Protein AF-A0A651GHN6-F1 (afdb_monomer)

pLDDT: mean 83.19, std 14.17, range [41.66, 94.94]

Solvent-accessible surface area (backbone atoms only — not comparable to full-atom values): 6951 Å² total; per-residue (Å²): 138,81,74,71,98,51,62,70,62,52,53,51,51,50,50,53,45,46,50,51,52,51,54,48,49,46,25,41,72,77,63,72,50,63,88,66,54,72,70,57,50,52,50,53,50,49,56,40,51,54,50,35,57,75,70,66,56,54,78,91,78,47,88,70,83,77,82,77,71,78,68,65,84,65,84,79,88,74,83,69,96,58,85,87,76,79,80,86,86,71,91,54,72,64,52,52,51,52,50,54,54,51,53,66,71,77,106

Secondary structure (DSSP, 8-state):
----TTHHHHHHHHHHHHHHHHHHHHHHHTTS--SS-HHHHHHHHHHHHHHHHHTT--GGGS----TT----S-PPPPPPSS--PPPPP--SHHHHHHHHHHHHHH-

Foldseek 3Di:
DDDPPPPVVLVVVLVVLLVVLVVQLCCVPVVVHHPDDPVVSVVSVVVNVVSCVVNVPDPVRHRDRPPPPPPVVDDDDDDDPDDDDDDDDDDDPVSVVVVVVVVVVVD

Radius of gyration: 28.9 Å; Cα contacts (8 Å, |Δi|>4): 34; chains: 1; bounding box: 68×27×74 Å

Sequence (107 aa):
MDSPPGEGDTLANLHDLAEQLRQHDQRYYSQAQPSISDAEYDALRRSYDELADSLGIALEERYTSSVGDDHVEGFTTVAHVVPMLSLEKVYDQEDIQRFADALRRAL

Mean predicted aligned error: 14.39 Å

Structure (mmCIF, N/CA/C/O backbone):
data_AF-A0A651GHN6-F1
#
_entry.id   AF-A0A651GHN6-F1
#
loop_
_atom_site.group_PDB
_atom_site.id
_atom_site.type_symbol
_atom_site.label_atom_id
_atom_site.label_alt_id
_atom_site.label_comp_id
_atom_site.label_asym_id
_atom_site.label_entity_id
_atom_site.label_seq_id
_atom_site.pdbx_PDB_ins_code
_atom_site.Cartn_x
_atom_site.Cartn_y
_atom_site.Cartn_z
_atom_site.occupancy
_atom_site.B_iso_or_equiv
_atom_site.auth_seq_id
_atom_site.auth_comp_id
_atom_site.auth_asym_id
_atom_site.auth_atom_id
_atom_site.pdbx_PDB_model_num
ATOM 1 N N . MET A 1 1 ? -20.421 -13.244 35.814 1.00 41.75 1 MET A N 1
ATOM 2 C CA . MET A 1 1 ? -19.480 -12.818 34.765 1.00 41.75 1 MET A CA 1
ATOM 3 C C . MET A 1 1 ? -20.349 -12.411 33.598 1.00 41.75 1 MET A C 1
ATOM 5 O O . MET A 1 1 ? -20.646 -13.243 32.757 1.00 41.75 1 MET A O 1
ATOM 9 N N . ASP A 1 2 ? -20.902 -11.206 33.682 1.00 41.66 2 ASP A N 1
ATOM 10 C CA . ASP A 1 2 ? -21.751 -10.632 32.641 1.00 41.66 2 ASP A CA 1
ATOM 11 C C . ASP A 1 2 ? -20.826 -9.677 31.886 1.00 41.66 2 ASP A C 1
ATOM 13 O O . ASP A 1 2 ? -20.444 -8.635 32.423 1.00 41.66 2 ASP A O 1
ATOM 17 N N . SER A 1 3 ? -20.295 -10.128 30.749 1.00 45.22 3 SER A N 1
ATOM 18 C CA . SER A 1 3 ? -19.476 -9.280 29.880 1.00 45.22 3 SER A CA 1
ATOM 19 C C . SER A 1 3 ? -20.360 -8.154 29.337 1.00 45.22 3 SER A C 1
ATOM 21 O O . SER A 1 3 ? -21.528 -8.408 29.034 1.00 45.22 3 SER A O 1
ATOM 23 N N . PRO A 1 4 ? -19.860 -6.910 29.232 1.00 49.09 4 PRO A N 1
ATOM 24 C CA . PRO A 1 4 ? -20.680 -5.792 28.787 1.00 49.09 4 PRO A CA 1
ATOM 25 C C . PRO A 1 4 ? -21.253 -6.078 27.384 1.00 49.09 4 PRO A C 1
ATOM 27 O O . PRO A 1 4 ? -20.529 -6.588 26.526 1.00 49.09 4 PRO A O 1
ATOM 30 N N . PRO A 1 5 ? -22.531 -5.743 27.120 1.00 46.41 5 PRO A N 1
ATOM 31 C CA . PRO A 1 5 ? -23.253 -6.094 25.890 1.00 46.41 5 PRO A CA 1
ATOM 32 C C . PRO A 1 5 ? -22.802 -5.309 24.637 1.00 46.41 5 PRO A C 1
ATOM 34 O O . PRO A 1 5 ? -23.623 -4.971 23.796 1.00 46.41 5 PRO A O 1
ATOM 37 N N . GLY A 1 6 ? -21.511 -4.996 24.499 1.00 55.53 6 GLY A N 1
ATOM 38 C CA . GLY A 1 6 ? -20.974 -4.209 23.382 1.00 55.53 6 GLY A CA 1
ATOM 39 C C . GLY A 1 6 ? -19.671 -4.730 22.776 1.00 55.53 6 GLY A C 1
ATOM 40 O O . GLY A 1 6 ? -19.398 -4.440 21.618 1.00 55.53 6 GLY A O 1
ATOM 41 N N . GLU A 1 7 ? -18.869 -5.528 23.486 1.00 54.81 7 GLU A N 1
ATOM 42 C CA . GLU A 1 7 ? -17.553 -5.958 22.971 1.00 54.81 7 GLU A CA 1
ATOM 43 C C . GLU A 1 7 ? -17.666 -6.909 21.766 1.00 54.81 7 GLU A C 1
ATOM 45 O O . GLU A 1 7 ? -16.900 -6.788 20.811 1.00 54.81 7 GLU A O 1
ATOM 50 N N . GLY A 1 8 ? -18.661 -7.807 21.767 1.00 60.34 8 GLY A N 1
ATOM 51 C CA . GLY A 1 8 ? -18.890 -8.762 20.675 1.00 60.34 8 GLY A CA 1
ATOM 52 C C . GLY A 1 8 ? -19.314 -8.103 19.358 1.00 60.34 8 GLY A C 1
ATOM 53 O O . GLY A 1 8 ? -18.783 -8.452 18.305 1.00 60.34 8 GLY A O 1
ATOM 54 N N . ASP A 1 9 ? -20.199 -7.106 19.422 1.00 71.19 9 ASP A N 1
ATOM 55 C CA . ASP A 1 9 ? -20.631 -6.339 18.244 1.00 71.19 9 ASP A CA 1
ATOM 56 C C . ASP A 1 9 ? -19.503 -5.450 17.709 1.00 71.19 9 ASP A C 1
ATOM 58 O O . ASP A 1 9 ? -19.357 -5.267 16.503 1.00 71.19 9 ASP A O 1
ATOM 62 N N . THR A 1 10 ? -18.659 -4.922 18.596 1.00 83.06 10 THR A N 1
ATOM 63 C CA . THR A 1 10 ? -17.560 -4.032 18.200 1.00 83.06 10 THR A CA 1
ATOM 64 C C . THR A 1 10 ? -16.442 -4.802 17.489 1.00 83.06 10 THR A C 1
ATOM 66 O O . THR A 1 10 ? -15.901 -4.323 16.493 1.00 83.06 10 THR A O 1
ATOM 69 N N . LEU A 1 11 ? -16.141 -6.027 17.936 1.00 84.69 11 LEU A N 1
ATOM 70 C CA . LEU A 1 11 ? -15.205 -6.924 17.249 1.00 84.69 11 LEU A CA 1
ATOM 71 C C . LEU A 1 11 ? -15.753 -7.422 15.904 1.00 84.69 11 LEU A C 1
ATOM 73 O O . LEU A 1 11 ? -14.999 -7.488 14.933 1.00 84.69 11 LEU A O 1
ATOM 77 N N . ALA A 1 12 ? -17.052 -7.729 15.824 1.00 86.81 12 ALA A N 1
ATOM 78 C CA . ALA A 1 12 ? -17.702 -8.079 14.561 1.00 86.81 12 ALA A CA 1
ATOM 79 C C . ALA A 1 12 ? -17.624 -6.918 13.553 1.00 86.81 12 ALA A C 1
ATOM 81 O O . ALA A 1 12 ? -17.207 -7.116 12.415 1.00 86.81 12 ALA A O 1
ATOM 82 N N . ASN A 1 13 ? -1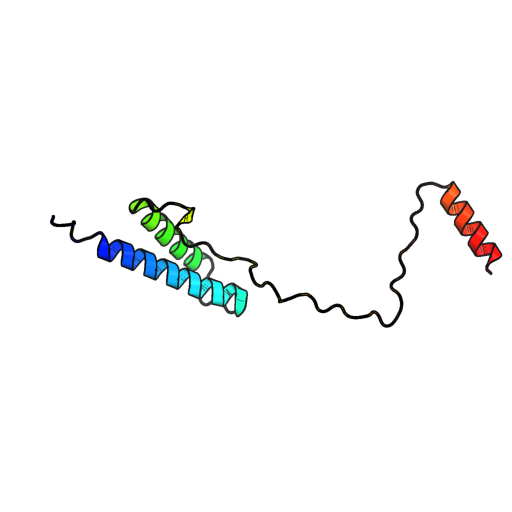7.896 -5.689 14.000 1.00 90.19 13 ASN A N 1
ATOM 83 C CA . ASN A 1 13 ? -17.760 -4.491 13.167 1.00 90.19 13 ASN A CA 1
ATOM 84 C C . ASN A 1 13 ? -16.316 -4.266 12.690 1.00 90.19 13 ASN A C 1
ATOM 86 O O . ASN A 1 13 ? -16.094 -3.887 11.541 1.00 90.19 13 ASN A O 1
AT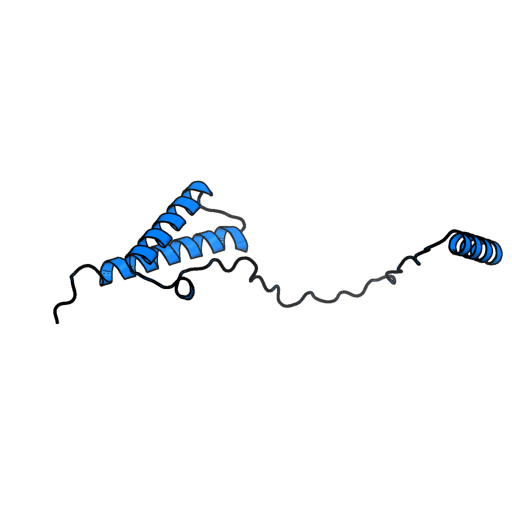OM 90 N N . LEU A 1 14 ? -15.320 -4.513 13.548 1.00 92.62 14 LEU A N 1
ATOM 91 C CA . LEU A 1 14 ? -13.911 -4.416 13.164 1.00 92.62 14 LEU A CA 1
ATOM 92 C C . LEU A 1 14 ? -13.556 -5.429 12.065 1.00 92.62 14 LEU A C 1
ATOM 94 O O . LEU A 1 14 ? -12.836 -5.095 11.122 1.00 92.62 14 LEU A O 1
ATOM 98 N N . HIS A 1 15 ? -14.082 -6.650 12.175 1.00 92.06 15 HIS A N 1
ATOM 99 C CA . HIS A 1 15 ? -13.908 -7.687 11.165 1.00 92.06 15 HIS A CA 1
ATOM 100 C C . HIS A 1 15 ? -14.553 -7.292 9.828 1.00 92.06 15 HIS A C 1
ATOM 102 O O . HIS A 1 15 ? -13.902 -7.392 8.788 1.00 92.06 15 HIS A O 1
ATOM 108 N N . ASP A 1 16 ? -15.775 -6.761 9.848 1.00 93.06 16 ASP A N 1
ATOM 109 C CA . ASP A 1 16 ? -16.478 -6.305 8.643 1.00 93.06 16 ASP A CA 1
ATOM 110 C C . ASP A 1 16 ? -15.741 -5.159 7.931 1.00 93.06 16 ASP A C 1
ATOM 112 O O . ASP A 1 16 ? -15.678 -5.113 6.699 1.00 93.06 16 ASP A O 1
ATOM 116 N N . LEU A 1 17 ? -15.148 -4.230 8.687 1.00 93.69 17 LEU A N 1
ATOM 117 C CA . LEU A 1 17 ? -14.309 -3.164 8.128 1.00 93.69 17 LEU A CA 1
ATOM 118 C C . LEU A 1 17 ? -13.027 -3.726 7.494 1.00 93.69 17 LEU A C 1
ATOM 120 O O . LEU A 1 17 ? -12.645 -3.306 6.398 1.00 93.69 17 LEU A O 1
ATOM 124 N N . ALA A 1 18 ? -12.387 -4.705 8.139 1.00 93.56 18 ALA A N 1
ATOM 125 C CA . ALA A 1 18 ? -11.214 -5.381 7.588 1.00 93.56 18 ALA A CA 1
ATOM 126 C C . ALA A 1 18 ? -11.538 -6.152 6.297 1.00 93.56 18 ALA A C 1
ATOM 128 O O . ALA A 1 18 ? -10.742 -6.141 5.355 1.00 93.56 18 ALA A O 1
ATOM 129 N N . GLU A 1 19 ? -12.702 -6.804 6.215 1.00 93.81 19 GLU A N 1
ATOM 130 C CA . GLU A 1 19 ? -13.142 -7.480 4.991 1.00 93.81 19 GLU A CA 1
ATOM 131 C C . GLU A 1 19 ? -13.396 -6.503 3.844 1.00 93.81 19 GLU A C 1
ATOM 133 O O . GLU A 1 19 ? -12.990 -6.778 2.713 1.00 93.81 19 GLU A O 1
ATOM 138 N N . GLN A 1 20 ? -14.017 -5.354 4.120 1.00 94.00 20 GLN A N 1
ATOM 139 C CA . GLN A 1 20 ? -14.222 -4.313 3.112 1.00 94.00 20 GLN A CA 1
ATOM 140 C C . GLN A 1 20 ? -12.887 -3.784 2.579 1.00 94.00 20 GLN A C 1
ATOM 142 O O . GLN A 1 20 ? -12.697 -3.736 1.362 1.00 94.00 20 GLN A O 1
ATOM 147 N N . LEU A 1 21 ? -11.933 -3.468 3.464 1.00 93.50 21 LEU A N 1
ATOM 148 C CA . LEU A 1 21 ? -10.584 -3.058 3.059 1.00 93.50 21 LEU A CA 1
ATOM 149 C C . LEU A 1 21 ? -9.920 -4.125 2.176 1.00 93.50 21 LEU A C 1
ATOM 151 O O . LEU A 1 21 ? -9.411 -3.799 1.106 1.00 93.50 21 LEU A O 1
ATOM 155 N N . ARG A 1 22 ? -10.019 -5.409 2.548 1.00 91.75 22 ARG A N 1
ATOM 156 C CA . ARG A 1 22 ? -9.477 -6.530 1.760 1.00 91.75 22 ARG A CA 1
ATOM 157 C C . ARG A 1 22 ? -10.096 -6.642 0.368 1.00 91.75 22 ARG A C 1
ATOM 159 O O . ARG A 1 22 ? -9.383 -6.874 -0.606 1.00 91.75 22 ARG A O 1
ATOM 166 N N . GLN A 1 23 ? -11.412 -6.475 0.255 1.00 90.81 23 GLN A N 1
ATOM 167 C CA . GLN A 1 23 ? -12.102 -6.503 -1.037 1.00 90.81 23 GLN A CA 1
ATOM 168 C C . GLN A 1 23 ? -11.677 -5.336 -1.934 1.00 90.81 23 GLN A C 1
ATOM 170 O O . GLN A 1 23 ? -11.485 -5.521 -3.139 1.00 90.81 23 GLN A O 1
ATOM 175 N N . HIS A 1 24 ? -11.526 -4.139 -1.365 1.00 91.25 24 HIS A N 1
ATOM 176 C CA . HIS A 1 24 ? -11.076 -2.968 -2.112 1.00 91.25 24 HIS A CA 1
ATOM 177 C C . HIS A 1 24 ? -9.616 -3.090 -2.543 1.00 91.25 24 HIS A C 1
ATOM 179 O O . HIS A 1 24 ? -9.323 -2.821 -3.707 1.00 91.25 24 HIS A O 1
ATOM 185 N N . ASP A 1 25 ? -8.742 -3.599 -1.676 1.00 89.25 25 ASP A N 1
ATOM 186 C CA . ASP A 1 25 ? -7.342 -3.867 -2.008 1.00 89.25 25 ASP A CA 1
ATOM 187 C C . ASP A 1 25 ? -7.227 -4.890 -3.146 1.00 89.25 25 ASP A C 1
ATOM 189 O O . ASP A 1 25 ? -6.513 -4.654 -4.118 1.00 89.25 25 ASP A O 1
ATOM 193 N N . GLN A 1 26 ? -7.993 -5.986 -3.104 1.00 86.56 26 GLN A N 1
ATOM 194 C CA . GLN A 1 26 ? -8.015 -6.975 -4.188 1.00 86.56 26 GLN A CA 1
ATOM 195 C C . GLN A 1 26 ? -8.471 -6.361 -5.523 1.00 86.56 26 GLN A C 1
ATOM 197 O O . GLN A 1 26 ? -7.902 -6.644 -6.580 1.00 86.56 26 GLN A O 1
ATOM 202 N N . ARG A 1 27 ? -9.509 -5.517 -5.498 1.00 86.25 27 ARG A N 1
ATOM 203 C CA . ARG A 1 27 ? -10.013 -4.828 -6.697 1.00 86.25 27 ARG A CA 1
ATOM 204 C C . ARG A 1 27 ? -9.002 -3.827 -7.254 1.00 86.25 27 ARG A C 1
ATOM 206 O O . ARG A 1 27 ? -8.848 -3.737 -8.473 1.00 86.25 27 ARG A O 1
ATOM 213 N N . TYR A 1 28 ? -8.320 -3.102 -6.372 1.00 85.94 28 TYR A N 1
ATOM 214 C CA . TYR A 1 28 ? -7.314 -2.111 -6.732 1.00 85.94 28 TYR A CA 1
ATOM 215 C C . TYR A 1 28 ? -6.059 -2.774 -7.313 1.00 85.94 28 TYR A C 1
ATOM 217 O O . TYR A 1 28 ? -5.672 -2.461 -8.437 1.00 85.94 28 TYR A O 1
ATOM 225 N N . TYR A 1 29 ? -5.465 -3.728 -6.590 1.00 80.50 29 TYR A N 1
ATOM 226 C CA . TYR A 1 29 ? -4.179 -4.326 -6.952 1.00 80.50 29 TYR A CA 1
ATOM 227 C C . TYR A 1 29 ? -4.295 -5.456 -7.982 1.00 80.50 29 TYR A C 1
ATOM 229 O O . TYR A 1 29 ? -3.553 -5.451 -8.959 1.00 80.50 29 TYR A O 1
ATOM 237 N N . SER A 1 30 ? -5.229 -6.400 -7.823 1.00 79.38 30 SER A N 1
ATOM 238 C CA . SER A 1 30 ? -5.294 -7.580 -8.704 1.00 79.38 30 SER A CA 1
ATOM 239 C C . SER A 1 30 ? -6.131 -7.354 -9.963 1.00 79.38 30 SER A C 1
ATOM 241 O O . SER A 1 30 ? -5.857 -7.939 -11.008 1.00 79.38 30 SER A O 1
ATOM 243 N N . GLN A 1 31 ? -7.195 -6.549 -9.872 1.00 79.19 31 GLN A N 1
ATOM 244 C CA . GLN A 1 31 ? -8.175 -6.401 -10.960 1.00 79.19 31 GLN A CA 1
ATOM 245 C C . GLN A 1 31 ? -8.040 -5.080 -11.727 1.00 79.19 31 GLN A C 1
ATOM 247 O O . GLN A 1 31 ? -8.696 -4.924 -12.760 1.00 79.19 31 GLN A O 1
ATOM 252 N N . ALA A 1 32 ? -7.225 -4.140 -11.226 1.00 80.75 32 ALA A N 1
ATOM 253 C CA . ALA A 1 32 ? -7.108 -2.768 -11.729 1.00 80.75 32 ALA A CA 1
ATOM 254 C C . ALA A 1 32 ? -8.480 -2.084 -11.938 1.00 80.75 32 ALA A C 1
ATOM 256 O O . ALA A 1 32 ? -8.666 -1.284 -12.855 1.00 80.75 32 ALA A O 1
ATOM 257 N N . GLN A 1 33 ? -9.458 -2.435 -11.097 1.00 85.75 33 GLN A N 1
ATOM 258 C CA . GLN A 1 33 ? -10.852 -1.989 -11.172 1.00 85.75 33 GLN A CA 1
ATOM 259 C C . GLN A 1 33 ? -11.309 -1.505 -9.792 1.00 85.75 33 GLN A C 1
ATOM 261 O O . GLN A 1 33 ? -12.113 -2.171 -9.133 1.00 85.75 33 GLN A O 1
ATOM 266 N N . PRO A 1 34 ? -10.790 -0.360 -9.315 1.00 86.00 34 PRO A N 1
ATOM 267 C CA . PRO A 1 34 ? -11.214 0.202 -8.042 1.00 86.00 34 PRO A CA 1
ATOM 268 C C . PRO A 1 34 ? -12.719 0.483 -8.064 1.00 86.00 34 PRO A C 1
ATOM 270 O O . PRO A 1 34 ? -13.248 1.078 -9.001 1.00 86.00 34 PRO A O 1
ATOM 273 N N . SER A 1 35 ? -13.418 0.032 -7.022 1.00 87.75 35 SER A N 1
ATOM 274 C CA . SER A 1 35 ? -14.867 0.224 -6.891 1.00 87.75 35 SER A CA 1
ATOM 275 C C . SER A 1 35 ? -15.254 1.463 -6.086 1.00 87.75 35 SER A C 1
ATOM 277 O O . SER A 1 35 ? -16.432 1.797 -6.044 1.00 87.75 35 SER A O 1
ATOM 279 N N . ILE A 1 36 ? -14.288 2.079 -5.403 1.00 91.88 36 ILE A N 1
ATOM 280 C CA . ILE A 1 36 ? -14.449 3.296 -4.601 1.00 91.88 36 ILE A CA 1
ATOM 281 C C . ILE A 1 36 ? -13.292 4.250 -4.902 1.00 91.88 36 ILE A C 1
ATOM 283 O O . ILE A 1 36 ? -12.246 3.820 -5.393 1.00 91.88 36 ILE A O 1
ATOM 287 N N . SER A 1 37 ? -13.493 5.534 -4.629 1.00 92.56 37 SER A N 1
ATOM 288 C CA . SER A 1 37 ? -12.455 6.560 -4.728 1.00 92.56 37 SER A CA 1
ATOM 289 C C . SER A 1 37 ? -11.448 6.479 -3.577 1.00 92.56 37 SER A C 1
ATOM 291 O O . SER A 1 37 ? -11.760 5.972 -2.499 1.00 92.56 37 SER A O 1
ATOM 293 N N . ASP A 1 38 ? -10.263 7.059 -3.777 1.00 89.81 38 ASP A N 1
ATOM 294 C CA . ASP A 1 38 ? -9.217 7.128 -2.747 1.00 89.81 38 ASP A CA 1
ATOM 295 C C . ASP A 1 38 ? -9.732 7.783 -1.451 1.00 89.81 38 ASP A C 1
ATOM 297 O O . ASP A 1 38 ? -9.466 7.304 -0.355 1.00 89.81 38 ASP A O 1
ATOM 301 N N . ALA A 1 39 ? -10.561 8.828 -1.559 1.00 93.25 39 ALA A N 1
ATOM 302 C CA . ALA A 1 39 ? -11.138 9.505 -0.396 1.00 93.25 39 ALA A CA 1
ATOM 303 C C . ALA A 1 39 ? -12.097 8.614 0.417 1.00 93.25 39 ALA A C 1
ATOM 305 O O . ALA A 1 39 ? -12.149 8.719 1.646 1.00 93.25 39 ALA A O 1
ATOM 306 N N . GLU A 1 40 ? -12.864 7.752 -0.258 1.00 93.88 40 GLU A N 1
ATOM 307 C CA . GLU A 1 40 ? -13.751 6.777 0.388 1.00 93.88 40 GLU A CA 1
ATOM 308 C C . GLU A 1 40 ? -12.940 5.659 1.050 1.00 93.88 40 GLU A C 1
ATOM 310 O O . GLU A 1 40 ? -13.248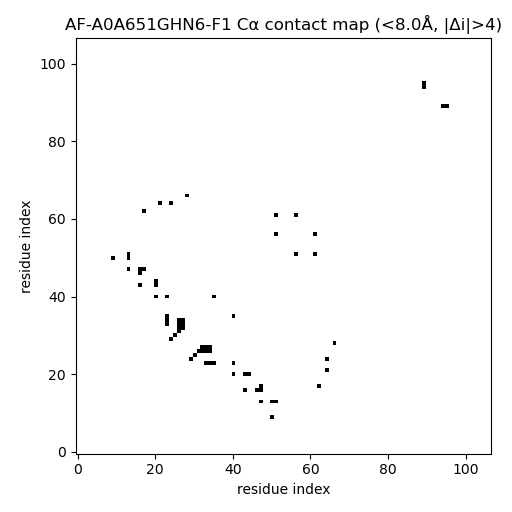 5.268 2.176 1.00 93.88 40 GLU A O 1
ATOM 315 N N . TYR A 1 41 ? -11.870 5.201 0.395 1.00 93.44 41 TYR A N 1
ATOM 316 C CA . TYR A 1 41 ? -10.942 4.227 0.965 1.00 93.44 41 TYR A CA 1
ATOM 317 C C . TYR A 1 41 ? -10.259 4.773 2.225 1.00 93.44 41 TYR A C 1
ATOM 319 O O . TYR A 1 41 ? -10.251 4.117 3.265 1.00 93.44 41 TYR A O 1
ATOM 327 N N . ASP A 1 42 ? -9.764 6.010 2.173 1.00 93.56 42 ASP A N 1
ATOM 328 C CA . ASP A 1 42 ? -9.143 6.678 3.315 1.00 93.56 42 ASP A CA 1
ATOM 329 C C . ASP A 1 42 ? -10.120 6.841 4.486 1.00 93.56 42 ASP A C 1
ATOM 331 O O . ASP A 1 42 ? -9.733 6.727 5.650 1.00 93.56 42 ASP A O 1
ATOM 335 N N . ALA A 1 43 ? -11.395 7.125 4.202 1.00 94.31 43 ALA A N 1
ATOM 336 C CA . ALA A 1 43 ? -12.428 7.204 5.231 1.00 94.31 43 ALA A CA 1
ATOM 337 C C . ALA A 1 43 ? -12.676 5.840 5.885 1.00 94.31 43 ALA A C 1
ATOM 339 O O . ALA A 1 43 ? -12.687 5.755 7.112 1.00 94.31 43 ALA A O 1
ATOM 340 N N . LEU A 1 44 ? -12.799 4.782 5.078 1.00 93.69 44 LEU A N 1
ATOM 341 C CA . LEU A 1 44 ? -12.945 3.410 5.557 1.00 93.69 44 LEU A CA 1
ATOM 342 C C . LEU A 1 44 ? -11.751 2.989 6.427 1.00 93.69 44 LEU A C 1
ATOM 344 O O . LEU A 1 44 ? -11.936 2.423 7.506 1.00 93.69 44 LEU A O 1
ATOM 348 N N . ARG A 1 45 ? -10.527 3.312 5.991 1.00 94.06 45 ARG A N 1
ATOM 349 C CA . ARG A 1 45 ? -9.299 3.003 6.726 1.00 94.06 45 ARG A CA 1
ATOM 350 C C . ARG A 1 45 ? -9.240 3.716 8.073 1.00 94.06 45 ARG A C 1
ATOM 352 O O . ARG A 1 45 ? -8.960 3.071 9.078 1.00 94.06 45 ARG A O 1
ATOM 359 N N . ARG A 1 46 ? -9.573 5.012 8.110 1.00 94.56 46 ARG A N 1
ATOM 360 C CA . ARG A 1 46 ? -9.655 5.775 9.367 1.00 94.56 46 ARG A CA 1
ATOM 361 C C . ARG A 1 46 ? -10.649 5.154 10.343 1.00 94.56 46 ARG A C 1
ATOM 363 O O . ARG A 1 46 ? -10.300 4.968 11.500 1.00 94.56 46 ARG A O 1
ATOM 370 N N . SER A 1 47 ? -11.845 4.780 9.883 1.00 93.19 47 SER A N 1
ATOM 371 C CA . SER A 1 47 ? -12.844 4.137 10.747 1.00 93.19 47 SER A CA 1
ATOM 372 C C . SER A 1 47 ? -12.365 2.798 11.311 1.00 93.19 47 SER A C 1
ATOM 374 O O . SER A 1 47 ? -12.627 2.499 12.474 1.00 93.19 47 SER A O 1
ATOM 376 N N . TYR A 1 48 ? -11.644 2.003 10.515 1.00 94.94 48 TYR A N 1
ATOM 377 C CA . TYR A 1 48 ? -11.020 0.769 10.991 1.00 94.94 48 TYR A CA 1
ATOM 378 C C . TYR A 1 48 ? -9.966 1.040 12.072 1.00 94.94 48 TYR A C 1
ATOM 380 O O . TYR A 1 48 ? -10.003 0.415 13.132 1.00 94.94 48 TYR A O 1
ATOM 388 N N . ASP A 1 49 ? -9.053 1.982 11.823 1.00 92.69 49 ASP A N 1
ATOM 389 C CA . ASP A 1 49 ? -7.959 2.295 12.744 1.00 92.69 49 ASP A CA 1
ATOM 390 C C . ASP A 1 49 ? -8.484 2.894 14.064 1.00 92.69 49 ASP A C 1
ATOM 392 O O . ASP A 1 49 ? -8.066 2.458 15.135 1.00 92.69 49 ASP A O 1
ATOM 396 N N . GLU A 1 50 ? -9.465 3.803 14.004 1.00 93.44 50 GLU A N 1
ATOM 397 C CA . GLU A 1 50 ? -10.137 4.375 15.182 1.00 93.44 50 GLU A CA 1
ATOM 398 C C . GLU A 1 50 ? -10.823 3.295 16.032 1.00 93.44 50 GLU A C 1
ATOM 400 O O . GLU A 1 50 ? -10.734 3.305 17.264 1.00 93.44 50 GLU A O 1
ATOM 405 N N . LEU A 1 51 ? -11.488 2.333 15.384 1.00 91.75 51 LEU A N 1
ATOM 406 C CA . LEU A 1 51 ? -12.147 1.233 16.079 1.00 91.75 51 LEU A CA 1
ATOM 407 C C . LEU A 1 51 ? -11.125 0.276 16.705 1.00 91.75 51 LEU A C 1
ATOM 409 O O . LEU A 1 51 ? -11.278 -0.106 17.866 1.00 91.75 51 LEU A O 1
ATOM 413 N N . ALA A 1 52 ? -10.061 -0.066 15.975 1.00 92.00 52 ALA A N 1
ATOM 414 C CA . ALA A 1 52 ? -8.969 -0.898 16.473 1.00 92.00 52 ALA A CA 1
ATOM 415 C C . ALA A 1 52 ? -8.268 -0.258 17.683 1.00 92.00 52 ALA A C 1
ATOM 417 O O . ALA A 1 52 ? -7.988 -0.949 18.664 1.00 92.00 52 ALA A O 1
ATOM 418 N N . ASP A 1 53 ? -8.036 1.059 17.642 1.00 92.44 53 ASP A N 1
ATOM 419 C CA . ASP A 1 53 ? -7.494 1.836 18.759 1.00 92.44 53 ASP A CA 1
ATOM 420 C C . ASP A 1 53 ? -8.431 1.799 19.970 1.00 92.44 53 ASP A C 1
ATOM 422 O O . ASP A 1 53 ? -7.981 1.556 21.091 1.00 92.44 53 ASP A O 1
ATOM 426 N N . SER A 1 54 ? -9.738 1.983 19.751 1.00 90.75 54 SER A N 1
ATOM 427 C CA . SER A 1 54 ? -10.741 1.959 20.825 1.00 90.75 54 SER A CA 1
ATOM 428 C C . SER A 1 54 ? -10.824 0.604 21.539 1.00 90.75 54 SER A C 1
ATOM 430 O O . SER A 1 54 ? -11.128 0.547 22.731 1.00 90.75 54 SER A O 1
ATOM 432 N N . LEU A 1 55 ? -10.508 -0.474 20.818 1.00 90.31 55 LEU A N 1
ATOM 433 C CA . LEU A 1 55 ? -10.469 -1.845 21.320 1.00 90.31 55 LEU A CA 1
ATOM 434 C C . LEU A 1 55 ? -9.091 -2.255 21.862 1.00 90.31 55 LEU A C 1
ATOM 436 O O . LEU A 1 55 ? -8.953 -3.351 22.399 1.00 90.31 55 LEU A O 1
ATOM 440 N N . GLY A 1 56 ? -8.070 -1.400 21.736 1.00 90.38 56 GLY A N 1
ATOM 441 C CA . GLY A 1 56 ? -6.713 -1.703 22.189 1.00 90.38 56 GLY A CA 1
ATOM 442 C C . GLY A 1 56 ? -6.008 -2.798 21.380 1.00 90.38 56 GLY A C 1
ATOM 443 O O . GLY A 1 56 ? -5.100 -3.440 21.903 1.00 90.38 56 GLY A O 1
ATOM 44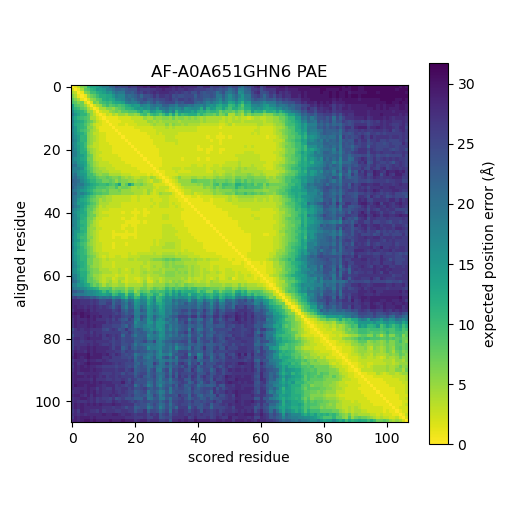4 N N . ILE A 1 57 ? -6.412 -3.023 20.125 1.00 90.88 57 ILE A N 1
ATOM 445 C CA . ILE A 1 57 ? -5.814 -4.041 19.251 1.00 90.88 57 ILE A CA 1
ATOM 446 C C . ILE A 1 57 ? -4.398 -3.610 18.859 1.00 90.88 57 ILE A C 1
ATOM 448 O O . ILE A 1 57 ? -4.193 -2.500 18.347 1.00 90.88 57 ILE A O 1
ATOM 452 N N . ALA A 1 58 ? -3.421 -4.490 19.080 1.00 90.44 58 ALA A N 1
ATOM 453 C CA . ALA A 1 58 ? -2.024 -4.246 18.741 1.00 90.44 58 ALA A CA 1
ATOM 454 C C . ALA A 1 58 ? -1.837 -4.091 17.223 1.00 90.44 58 ALA A C 1
ATOM 456 O O . ALA A 1 58 ? -2.573 -4.685 16.437 1.00 90.44 58 ALA A O 1
ATOM 457 N N . LEU A 1 59 ? -0.858 -3.293 16.789 1.00 87.56 59 LEU A N 1
ATOM 458 C CA . LEU A 1 59 ? -0.666 -2.976 15.367 1.00 87.56 59 LEU A CA 1
ATOM 459 C C . LEU A 1 59 ? -0.373 -4.233 14.527 1.00 87.56 59 LEU A C 1
ATOM 461 O O . LEU A 1 59 ? -0.827 -4.330 13.393 1.00 87.56 59 LEU A O 1
ATOM 465 N N . GLU A 1 60 ? 0.335 -5.206 15.100 1.00 88.81 60 GLU A N 1
ATOM 466 C CA . GLU A 1 60 ? 0.637 -6.512 14.505 1.00 88.81 60 GLU A CA 1
ATOM 467 C C . GLU A 1 60 ? -0.590 -7.415 14.293 1.00 88.81 60 GLU A C 1
ATOM 469 O O . GLU A 1 60 ? -0.552 -8.304 13.446 1.00 88.81 60 GLU A O 1
ATOM 474 N N . GLU A 1 61 ? -1.676 -7.184 15.035 1.00 86.06 61 GLU A N 1
ATOM 475 C CA . GLU A 1 61 ? -2.939 -7.923 14.910 1.00 86.06 61 GLU A CA 1
ATOM 476 C C . GLU A 1 61 ? -3.919 -7.235 13.946 1.00 86.06 61 GLU A C 1
ATOM 478 O O . GLU A 1 61 ? -4.961 -7.797 13.598 1.00 86.06 61 GLU A O 1
ATOM 483 N N . ARG A 1 62 ? -3.599 -6.013 13.498 1.00 90.25 62 ARG A N 1
ATOM 484 C CA . ARG A 1 62 ? -4.453 -5.240 12.595 1.00 90.25 62 ARG A CA 1
ATOM 485 C C . ARG A 1 62 ? -4.337 -5.705 11.153 1.00 90.25 62 ARG A C 1
ATOM 487 O O . ARG A 1 62 ? -3.325 -6.234 10.696 1.00 90.25 62 ARG A O 1
ATOM 494 N N . TYR A 1 63 ? -5.386 -5.410 10.396 1.00 88.88 63 TYR A N 1
ATOM 495 C CA . TYR A 1 63 ? -5.392 -5.542 8.954 1.00 88.88 63 TYR A CA 1
ATOM 496 C C . TYR A 1 63 ? -4.303 -4.654 8.335 1.00 88.88 63 TYR A C 1
ATOM 498 O O . TYR A 1 63 ? -4.321 -3.420 8.435 1.00 88.88 63 TYR A O 1
ATOM 506 N N . THR A 1 64 ? -3.373 -5.298 7.640 1.00 84.12 64 THR A N 1
ATOM 507 C CA . THR A 1 64 ? -2.397 -4.638 6.781 1.00 84.12 64 THR A CA 1
ATOM 508 C C . THR A 1 64 ? -2.643 -5.041 5.337 1.00 84.12 64 THR A C 1
ATOM 510 O O . THR A 1 64 ? -2.986 -6.189 5.048 1.00 84.12 64 THR A O 1
ATOM 513 N N . SER A 1 65 ? -2.488 -4.080 4.432 1.00 74.00 65 SER A N 1
ATOM 514 C CA . SER A 1 65 ? -2.574 -4.360 3.008 1.00 74.00 65 SER A CA 1
ATOM 515 C C . SER A 1 65 ? -1.282 -5.053 2.582 1.00 74.00 65 SER A C 1
ATOM 517 O O . SER A 1 65 ? -0.191 -4.526 2.811 1.00 74.00 65 SER A O 1
ATOM 519 N N . SER A 1 66 ? -1.384 -6.243 1.987 1.00 66.38 66 SER A N 1
ATOM 520 C CA . SER A 1 66 ? -0.228 -6.958 1.435 1.00 66.38 66 SER A CA 1
ATOM 521 C C . SER A 1 66 ? 0.130 -6.363 0.070 1.00 66.38 66 SER A C 1
ATOM 523 O O . SER A 1 66 ? -0.115 -6.949 -0.983 1.00 66.38 66 SER A O 1
ATOM 525 N N . VAL A 1 67 ? 0.627 -5.126 0.069 1.00 62.00 67 VAL A N 1
ATOM 526 C CA . VAL A 1 67 ? 1.034 -4.445 -1.163 1.00 62.00 67 VAL A CA 1
ATOM 527 C C . VAL A 1 67 ? 2.328 -5.087 -1.662 1.00 62.00 67 VAL A C 1
ATOM 529 O O . VAL A 1 67 ? 3.374 -4.943 -1.033 1.00 62.00 67 VAL A O 1
ATOM 532 N N . GLY A 1 68 ? 2.264 -5.780 -2.802 1.00 53.12 68 GLY A N 1
ATOM 533 C CA . GLY A 1 68 ? 3.438 -6.361 -3.466 1.00 53.12 68 GLY A CA 1
ATOM 534 C C . GLY A 1 68 ? 3.659 -7.862 -3.254 1.00 53.12 68 GLY A C 1
ATOM 535 O O . GLY A 1 68 ? 4.699 -8.362 -3.668 1.00 53.12 68 GLY A O 1
ATOM 536 N N . ASP A 1 69 ? 2.698 -8.582 -2.667 1.00 50.16 69 ASP A N 1
ATOM 537 C CA . ASP A 1 69 ? 2.740 -10.051 -2.534 1.00 50.16 69 ASP A CA 1
ATOM 538 C C . ASP A 1 69 ? 2.168 -10.791 -3.756 1.00 50.16 69 ASP A C 1
ATOM 540 O O . ASP A 1 69 ? 1.927 -11.995 -3.718 1.00 50.16 69 ASP A O 1
ATOM 544 N N . ASP A 1 70 ? 2.044 -10.099 -4.893 1.00 53.03 70 ASP A N 1
ATOM 545 C CA . ASP A 1 70 ? 2.184 -10.770 -6.184 1.00 53.03 70 ASP A CA 1
ATOM 546 C C . ASP A 1 70 ? 3.656 -11.194 -6.314 1.00 53.03 70 ASP A C 1
ATOM 548 O O . ASP A 1 70 ? 4.430 -10.664 -7.117 1.00 53.03 70 ASP A O 1
ATOM 552 N N . HIS A 1 71 ? 4.062 -12.184 -5.512 1.00 54.03 71 HIS A N 1
ATOM 553 C CA . HIS A 1 71 ? 5.092 -13.117 -5.919 1.00 54.03 71 HIS A CA 1
ATOM 554 C C . HIS A 1 71 ? 4.571 -13.761 -7.205 1.00 54.03 71 HIS A C 1
ATOM 556 O O . HIS A 1 71 ? 3.982 -14.839 -7.191 1.00 54.03 71 HIS A O 1
ATOM 562 N N . VAL A 1 72 ? 4.762 -13.087 -8.342 1.00 58.78 72 VAL A N 1
ATOM 563 C CA . VAL A 1 72 ? 4.810 -13.758 -9.635 1.00 58.78 72 VAL A CA 1
ATOM 564 C C . VAL A 1 72 ? 5.785 -14.907 -9.430 1.00 58.78 72 VAL A C 1
ATOM 566 O O . VAL A 1 72 ? 6.958 -14.661 -9.144 1.00 58.78 72 VAL A O 1
ATOM 569 N N . GLU A 1 73 ? 5.269 -16.140 -9.441 1.00 56.34 73 GLU A N 1
ATOM 570 C CA . GLU A 1 73 ? 6.025 -17.365 -9.183 1.00 56.34 73 GLU A CA 1
ATOM 571 C C . GLU A 1 73 ? 7.208 -17.456 -10.151 1.00 56.34 73 GLU A C 1
ATOM 573 O O . GLU A 1 73 ? 7.101 -18.041 -11.222 1.00 56.34 73 GLU A O 1
ATOM 578 N N . GLY A 1 74 ? 8.339 -16.859 -9.777 1.00 59.19 74 GLY A N 1
ATOM 579 C CA . GLY A 1 74 ? 9.556 -16.826 -10.572 1.00 59.19 74 GLY A CA 1
ATOM 580 C C . GLY A 1 74 ? 9.417 -16.101 -11.916 1.00 59.19 74 GLY A C 1
ATOM 581 O O . GLY A 1 74 ? 8.546 -16.352 -12.746 1.00 59.19 74 GLY A O 1
ATOM 582 N N . PHE A 1 75 ? 10.381 -15.244 -12.229 1.00 71.19 75 PHE A N 1
ATOM 583 C CA . PHE A 1 75 ? 10.592 -14.894 -13.629 1.00 71.19 75 PHE A CA 1
ATOM 584 C C . PHE A 1 75 ? 11.084 -16.144 -14.367 1.00 71.19 75 PHE A C 1
ATOM 586 O O . PHE A 1 75 ? 12.068 -16.764 -13.963 1.00 71.19 75 PHE A O 1
ATOM 593 N N . THR A 1 76 ? 10.417 -16.518 -15.459 1.00 77.56 76 THR A N 1
ATOM 594 C CA . THR A 1 76 ? 10.959 -17.549 -16.350 1.00 77.56 76 THR A CA 1
ATOM 595 C C . THR A 1 76 ? 12.191 -16.980 -17.048 1.00 77.56 76 THR A C 1
ATOM 597 O O . THR A 1 76 ? 12.101 -15.976 -17.754 1.00 77.56 76 THR A O 1
ATOM 600 N N . THR A 1 77 ? 13.347 -17.619 -16.871 1.00 80.75 77 THR A N 1
ATOM 601 C CA . THR A 1 77 ? 14.562 -17.258 -17.609 1.00 80.75 77 THR A CA 1
ATOM 602 C C . THR A 1 77 ? 14.358 -17.551 -19.091 1.00 80.75 77 THR A C 1
ATOM 604 O O . THR A 1 77 ? 14.204 -18.705 -19.490 1.00 80.75 77 THR A O 1
ATOM 607 N N . VAL A 1 78 ? 14.389 -16.510 -19.920 1.00 84.88 78 VAL A N 1
ATOM 608 C CA . VAL A 1 78 ? 14.349 -16.636 -21.380 1.00 84.88 78 VAL A CA 1
ATOM 609 C C . VAL A 1 78 ? 15.761 -16.468 -21.927 1.00 84.88 78 VAL A C 1
ATOM 611 O O . VAL A 1 78 ? 16.470 -15.530 -21.570 1.00 84.88 78 VAL A O 1
ATOM 614 N N . ALA A 1 79 ? 16.179 -17.378 -22.804 1.00 89.44 79 ALA A N 1
ATOM 615 C CA . ALA A 1 79 ? 17.464 -17.268 -23.479 1.00 89.44 79 ALA A CA 1
ATOM 616 C C . ALA A 1 79 ? 17.431 -16.141 -24.524 1.00 89.44 79 ALA A C 1
ATOM 618 O O . ALA A 1 79 ? 16.532 -16.087 -25.366 1.00 89.44 79 ALA A O 1
ATOM 619 N N . HIS A 1 80 ? 18.433 -15.261 -24.507 1.00 89.75 80 HIS A N 1
ATOM 620 C CA . HIS A 1 80 ? 18.598 -14.262 -25.560 1.00 89.75 80 HIS A CA 1
ATOM 621 C C . HIS A 1 80 ? 19.023 -14.938 -26.871 1.00 89.75 80 HIS A C 1
ATOM 623 O O . HIS A 1 80 ? 19.969 -15.722 -26.893 1.00 89.75 80 HIS A O 1
ATOM 629 N N . VAL A 1 81 ? 18.341 -14.608 -27.975 1.00 92.12 81 VAL A N 1
ATOM 630 C CA . VAL A 1 81 ? 18.626 -15.152 -29.322 1.00 92.12 81 VAL A CA 1
ATOM 631 C C . VAL A 1 81 ? 20.029 -14.759 -29.810 1.00 92.12 81 VAL A C 1
ATOM 633 O O . VAL A 1 81 ? 20.645 -15.466 -30.602 1.00 92.12 81 VAL A O 1
ATOM 636 N N . VAL A 1 82 ? 20.545 -13.637 -29.312 1.00 93.12 82 VAL A N 1
ATOM 637 C CA . VAL A 1 82 ? 21.901 -13.136 -29.548 1.00 93.12 82 VAL A CA 1
ATOM 638 C C . VAL A 1 82 ? 22.516 -12.806 -28.185 1.00 93.12 82 VAL A C 1
ATOM 640 O O . VAL A 1 82 ? 21.786 -12.318 -27.317 1.00 93.12 82 VAL A O 1
ATOM 643 N N . PRO A 1 83 ? 23.823 -13.042 -27.960 1.00 92.25 83 PRO A N 1
ATOM 644 C CA . PRO A 1 83 ? 24.471 -12.670 -26.709 1.00 92.25 83 PRO A CA 1
ATOM 645 C C . PRO A 1 83 ? 24.258 -11.190 -26.378 1.00 92.25 83 PRO A C 1
ATOM 647 O O . PRO A 1 83 ? 24.516 -10.316 -27.207 1.00 92.25 83 PRO A O 1
ATOM 650 N N . MET A 1 84 ? 23.822 -10.902 -25.153 1.00 91.88 84 MET A N 1
ATOM 651 C CA . MET A 1 84 ? 23.831 -9.537 -24.634 1.00 91.88 84 MET A CA 1
ATOM 652 C C . MET A 1 84 ? 25.261 -9.164 -24.261 1.00 91.88 84 MET A C 1
ATOM 654 O O . MET A 1 84 ? 25.776 -9.584 -23.227 1.00 91.88 84 MET A O 1
ATOM 658 N N . LEU A 1 85 ? 25.913 -8.396 -25.129 1.00 91.25 85 LEU A N 1
ATOM 659 C CA . LEU A 1 85 ? 27.251 -7.884 -24.869 1.00 91.25 85 LEU A CA 1
ATOM 660 C C . LEU A 1 85 ? 27.179 -6.677 -23.932 1.00 91.25 85 LEU A C 1
ATOM 662 O O . LEU A 1 85 ? 26.311 -5.814 -24.071 1.00 91.25 85 LEU A O 1
ATOM 666 N N . SER A 1 86 ? 28.115 -6.609 -22.992 1.00 88.75 86 SER A N 1
ATOM 667 C CA . SER A 1 86 ? 28.370 -5.405 -22.212 1.00 88.75 86 SER A CA 1
ATOM 668 C C . SER A 1 86 ? 29.352 -4.497 -22.949 1.00 88.75 86 SER A C 1
ATOM 670 O O . SER A 1 86 ? 30.134 -4.936 -23.793 1.00 88.75 86 SER A O 1
ATOM 672 N N . LEU A 1 87 ? 29.312 -3.211 -22.615 1.00 91.12 87 LEU A N 1
ATOM 673 C CA . LEU A 1 87 ? 30.349 -2.272 -23.018 1.00 91.12 87 LEU A CA 1
ATOM 674 C C . LEU A 1 87 ? 31.452 -2.263 -21.963 1.00 91.12 87 LEU A C 1
ATOM 676 O O . LEU A 1 87 ? 31.175 -2.234 -20.760 1.00 91.12 87 LEU A O 1
ATOM 680 N N . GLU A 1 88 ? 32.698 -2.267 -22.421 1.00 88.19 88 GLU A N 1
ATOM 681 C CA . GLU A 1 88 ? 33.847 -2.052 -21.551 1.00 88.19 88 GLU A CA 1
ATOM 682 C C . GLU A 1 88 ? 33.861 -0.596 -21.066 1.00 88.19 88 GLU A C 1
ATOM 684 O O . GLU A 1 88 ? 33.545 0.333 -21.813 1.00 88.19 88 GLU A O 1
ATOM 689 N N . LYS A 1 89 ? 34.189 -0.398 -19.787 1.00 88.12 89 LYS A N 1
ATOM 690 C CA . LYS A 1 89 ? 34.317 0.938 -19.202 1.00 88.12 89 LYS A CA 1
ATOM 691 C C . LYS A 1 89 ? 35.745 1.439 -19.363 1.00 88.12 89 LYS A C 1
ATOM 693 O O . LYS A 1 89 ? 36.691 0.681 -19.196 1.00 88.12 89 LYS A O 1
ATOM 698 N N . VAL A 1 90 ? 35.865 2.734 -19.610 1.00 92.19 90 VAL A N 1
ATOM 699 C CA . VAL A 1 90 ? 37.128 3.464 -19.698 1.00 92.19 90 VAL A CA 1
ATOM 700 C C . VAL A 1 90 ? 37.159 4.474 -18.555 1.00 92.19 90 VAL A C 1
ATOM 702 O O . VAL A 1 90 ? 36.159 5.159 -18.327 1.00 92.19 90 VAL A O 1
ATOM 705 N N . TYR A 1 91 ? 38.274 4.542 -17.830 1.00 86.25 91 TYR A N 1
ATOM 706 C CA . TYR A 1 91 ? 38.410 5.397 -16.647 1.00 86.25 91 TYR A CA 1
ATOM 707 C C . TYR A 1 91 ? 39.293 6.620 -16.892 1.00 86.25 91 TYR A C 1
ATOM 709 O O . TYR A 1 91 ? 39.104 7.646 -16.238 1.00 86.25 91 TYR A O 1
ATOM 717 N N . ASP A 1 92 ? 40.215 6.539 -17.848 1.00 90.25 92 ASP A N 1
ATOM 718 C CA . ASP A 1 92 ? 41.144 7.615 -18.167 1.00 90.25 92 ASP A CA 1
ATOM 719 C C . ASP A 1 92 ? 41.361 7.784 -19.679 1.00 90.25 92 ASP A C 1
ATOM 721 O O . ASP A 1 92 ? 40.780 7.100 -20.522 1.00 90.25 92 ASP A O 1
ATOM 725 N N . GLN A 1 93 ? 42.168 8.775 -20.047 1.00 89.50 93 GLN A N 1
ATOM 726 C CA . GLN A 1 93 ? 42.416 9.097 -21.447 1.00 89.50 93 GLN A CA 1
ATOM 727 C C . GLN A 1 93 ? 43.354 8.094 -22.140 1.00 89.50 93 GLN A C 1
ATOM 729 O O . GLN A 1 93 ? 43.323 7.984 -23.368 1.00 89.50 93 GLN A O 1
ATOM 734 N N . GLU A 1 94 ? 44.164 7.355 -21.381 1.00 91.81 94 GLU A N 1
ATOM 735 C CA . GLU A 1 94 ? 45.078 6.338 -21.904 1.00 91.81 94 GLU A CA 1
ATOM 736 C C . GLU A 1 94 ? 44.298 5.096 -22.360 1.00 91.81 94 GLU A C 1
ATOM 738 O O . GLU A 1 94 ? 44.538 4.566 -23.448 1.00 91.81 94 GLU A O 1
ATOM 743 N N . ASP A 1 95 ? 43.274 4.705 -21.601 1.00 88.12 95 ASP A N 1
ATOM 744 C CA . ASP A 1 95 ? 42.307 3.671 -21.969 1.00 88.12 95 ASP A CA 1
ATOM 745 C C . ASP A 1 95 ? 41.631 3.955 -23.326 1.00 88.12 95 ASP A C 1
ATOM 747 O O . ASP A 1 95 ? 41.497 3.056 -24.164 1.00 88.12 95 ASP A O 1
ATOM 751 N N . ILE A 1 96 ? 41.254 5.215 -23.583 1.00 90.81 96 ILE A N 1
ATOM 752 C CA . ILE A 1 96 ? 40.641 5.632 -24.858 1.00 90.81 96 ILE A CA 1
ATOM 753 C C . ILE A 1 96 ? 41.638 5.475 -26.010 1.00 90.81 96 ILE A C 1
ATOM 755 O O . ILE A 1 96 ? 41.278 4.994 -27.089 1.00 90.81 96 ILE A O 1
ATOM 759 N N . GLN A 1 97 ? 42.893 5.877 -25.798 1.00 92.69 97 GLN A N 1
ATOM 760 C CA . GLN A 1 97 ? 43.941 5.761 -26.814 1.00 92.69 97 GLN A CA 1
ATOM 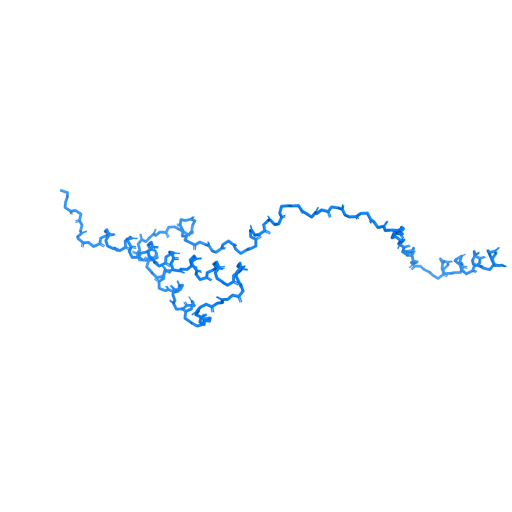761 C C . GLN A 1 97 ? 44.223 4.293 -27.148 1.00 92.69 97 GLN A C 1
ATOM 763 O O . GLN A 1 97 ? 44.247 3.926 -28.324 1.00 92.69 97 GLN A O 1
ATOM 768 N N . ARG A 1 98 ? 44.316 3.433 -26.127 1.00 90.06 98 ARG A N 1
ATOM 769 C CA . ARG A 1 98 ? 44.486 1.984 -26.289 1.00 90.06 98 ARG A CA 1
ATOM 770 C C . ARG A 1 98 ? 43.352 1.358 -27.101 1.00 90.06 98 ARG A C 1
ATOM 772 O O . ARG A 1 98 ? 43.623 0.555 -27.996 1.00 90.06 98 ARG A O 1
ATOM 779 N N . PHE A 1 99 ? 42.102 1.739 -26.827 1.00 90.62 99 PHE A N 1
ATOM 780 C CA . PHE A 1 99 ? 40.946 1.297 -27.610 1.00 90.62 99 PHE A CA 1
ATOM 781 C C . PHE A 1 99 ? 41.046 1.748 -29.075 1.00 90.62 99 PHE A C 1
ATOM 783 O O . PHE A 1 99 ? 40.894 0.930 -29.983 1.00 90.62 99 PHE A O 1
ATOM 790 N N . ALA A 1 100 ? 41.362 3.023 -29.321 1.00 91.38 100 ALA A N 1
ATOM 791 C CA . ALA A 1 100 ? 41.500 3.558 -30.675 1.00 91.38 100 ALA A CA 1
ATOM 792 C C . ALA A 1 100 ? 42.603 2.840 -31.474 1.00 91.38 100 ALA A C 1
ATOM 794 O O . ALA A 1 100 ? 42.425 2.544 -32.656 1.00 91.38 100 ALA A O 1
ATOM 795 N N . ASP A 1 101 ? 43.722 2.506 -30.832 1.00 92.25 101 ASP A N 1
ATOM 796 C CA . ASP A 1 101 ? 44.824 1.778 -31.463 1.00 92.25 101 ASP A CA 1
ATOM 797 C C . ASP A 1 101 ? 44.506 0.301 -31.703 1.00 92.25 101 ASP A C 1
ATOM 799 O O . ASP A 1 101 ? 44.977 -0.288 -32.676 1.00 92.25 101 ASP A O 1
ATOM 803 N N . ALA A 1 102 ? 43.717 -0.330 -30.831 1.00 87.62 102 ALA A N 1
ATOM 804 C CA . ALA A 1 102 ? 43.190 -1.670 -31.080 1.00 87.62 102 ALA A CA 1
ATOM 805 C C . ALA A 1 102 ? 42.235 -1.673 -32.286 1.00 87.62 102 ALA A C 1
ATOM 807 O O . ALA A 1 102 ? 42.378 -2.510 -33.175 1.00 87.62 102 ALA A O 1
ATOM 808 N N . LEU A 1 103 ? 41.333 -0.689 -32.368 1.00 92.38 103 LEU A N 1
ATOM 809 C CA . LEU A 1 103 ? 40.369 -0.556 -33.461 1.00 92.38 103 LEU A CA 1
ATOM 810 C C . LEU A 1 103 ? 41.054 -0.329 -34.817 1.00 92.38 103 LEU A C 1
ATOM 812 O O . LEU A 1 103 ? 40.688 -0.962 -35.800 1.00 92.38 103 LEU A O 1
ATOM 816 N N . ARG A 1 104 ? 42.102 0.506 -34.864 1.00 92.19 104 ARG A N 1
ATOM 817 C CA . ARG A 1 104 ? 42.911 0.735 -36.078 1.00 92.19 104 ARG A CA 1
ATOM 818 C C . ARG A 1 104 ? 43.698 -0.488 -36.549 1.00 92.19 104 ARG A C 1
ATOM 820 O O . ARG A 1 104 ? 44.060 -0.534 -37.714 1.00 92.19 104 ARG A O 1
ATOM 827 N N . ARG A 1 105 ? 44.022 -1.427 -35.654 1.00 84.75 105 ARG A N 1
ATOM 828 C CA . ARG A 1 105 ? 44.729 -2.676 -35.994 1.00 84.75 105 ARG A CA 1
ATOM 829 C C . ARG A 1 105 ? 43.788 -3.783 -36.464 1.00 84.75 105 ARG A C 1
ATOM 831 O O . ARG A 1 105 ? 44.243 -4.717 -37.114 1.00 84.75 105 ARG A O 1
ATOM 838 N N . ALA A 1 106 ? 42.519 -3.711 -36.071 1.00 82.44 106 ALA A N 1
ATOM 839 C CA . ALA A 1 106 ? 41.495 -4.694 -36.410 1.00 82.44 106 ALA A CA 1
ATOM 840 C C . ALA A 1 106 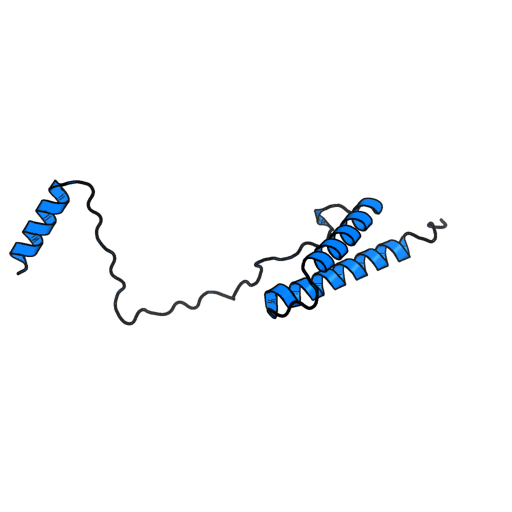? 40.756 -4.382 -37.728 1.00 82.44 106 ALA A C 1
ATOM 842 O O . ALA A 1 106 ? 40.006 -5.233 -38.206 1.00 82.44 106 ALA A O 1
ATOM 843 N N . LEU A 1 107 ? 40.955 -3.180 -38.280 1.00 66.06 107 LEU A N 1
ATOM 844 C CA . LEU A 1 107 ? 40.469 -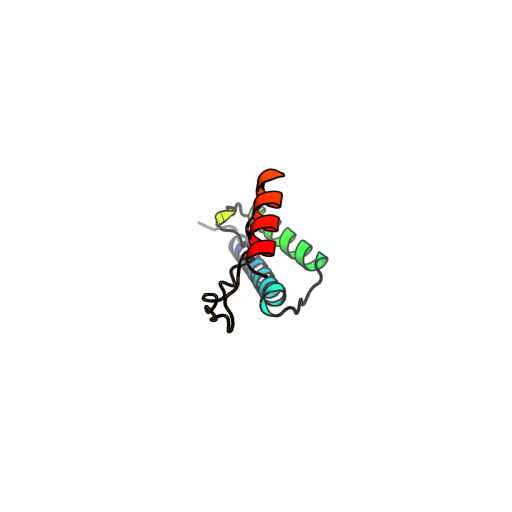2.719 -39.586 1.00 66.06 107 LEU A CA 1
ATOM 845 C C . LEU A 1 107 ? 41.584 -2.807 -40.632 1.00 66.06 107 LEU 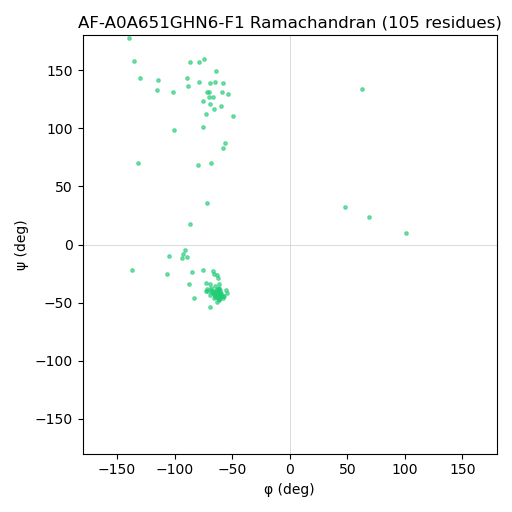A C 1
ATOM 847 O O . LEU A 1 107 ? 41.250 -3.111 -41.797 1.00 66.06 107 LEU A O 1
#

Nearest PDB structures (foldseek):
  6kdu-assembly1_A  TM=5.387E-01  e=5.527E-04  Mycobacterium tuberculosis H37Rv
  6lw8-assembly1_A  TM=5.454E-01  e=1.636E-03  Mycobacterium tuberculosis H37Rv
  3pn1-assembly1_A  T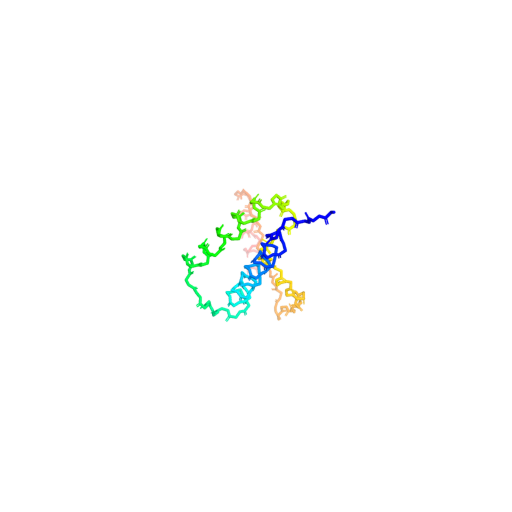M=5.082E-01  e=1.440E-03  Haemophilus influenzae
  6ksc-assembly1_A  TM=5.050E-01  e=1.115E-03  Mycobacterium tuberculosis H37Rv
  1dgs-assembly2_B  TM=5.048E-01  e=2.250E-03  Thermus filiformis